Protein AF-A0AAD5NXJ7-F1 (afdb_monomer_lite)

Radius of gyration: 22.42 Å; chains: 1; bounding box: 52×29×61 Å

Organism: Acer negundo (NCBI:txid4023)

Secondary structure (DSSP, 8-state):
------SS---TTSPPPP--------GGGHHHHHHHHHHH-------S-TTS-GGGSTTHHHHHHHHHHHHHHHHHHHHHHHHH-TTS--S---THHHHHHHHHH--

InterPro domains:
  IPR002490 V-type ATPase, V0 complex, 116kDa subunit family [PTHR11629] (12-63)

Structure (mmCIF, N/CA/C/O backbone):
data_AF-A0AAD5NXJ7-F1
#
_entry.id   AF-A0AAD5NXJ7-F1
#
loop_
_atom_site.group_PDB
_atom_site.id
_atom_site.type_symbol
_atom_site.label_atom_id
_atom_site.label_alt_id
_atom_site.label_comp_id
_atom_site.label_asym_id
_atom_site.label_entity_id
_atom_site.label_seq_id
_atom_site.pdbx_PDB_ins_code
_atom_site.Cartn_x
_atom_site.Cartn_y
_atom_site.Cartn_z
_atom_site.occupancy
_atom_site.B_iso_or_equiv
_atom_site.auth_seq_id
_atom_site.auth_comp_id
_atom_site.auth_asym_id
_atom_site.auth_atom_id
_atom_site.pdbx_PDB_model_num
ATOM 1 N N . MET A 1 1 ? 37.933 3.355 -20.583 1.00 34.22 1 MET A N 1
ATOM 2 C CA . MET A 1 1 ? 37.362 2.229 -19.817 1.00 34.22 1 MET A CA 1
ATOM 3 C C . MET A 1 1 ? 37.724 2.440 -18.360 1.00 34.22 1 MET A C 1
ATOM 5 O O . MET A 1 1 ? 38.862 2.190 -17.997 1.00 34.22 1 MET A O 1
ATOM 9 N N . VAL A 1 2 ? 36.810 2.986 -17.558 1.00 35.66 2 VAL A N 1
ATOM 10 C CA . VAL A 1 2 ? 36.960 2.982 -16.098 1.00 35.66 2 VAL A CA 1
ATOM 11 C C . VAL A 1 2 ? 36.121 1.812 -15.605 1.00 35.66 2 VAL A C 1
ATOM 13 O O . VAL A 1 2 ? 34.896 1.877 -15.601 1.00 35.66 2 VAL A O 1
ATOM 16 N N . VAL A 1 3 ? 36.813 0.713 -15.314 1.00 45.47 3 VAL A N 1
ATOM 17 C CA . VAL A 1 3 ? 36.349 -0.385 -14.459 1.00 45.47 3 VAL A CA 1
ATOM 18 C C . VAL A 1 3 ? 36.213 0.264 -13.076 1.00 45.47 3 VAL A C 1
ATOM 20 O O . VAL A 1 3 ? 37.186 0.797 -12.564 1.00 45.47 3 VAL A O 1
ATOM 23 N N . GLY A 1 4 ? 35.020 0.515 -12.549 1.00 53.53 4 GLY A N 1
ATOM 24 C CA . GLY A 1 4 ? 34.055 -0.507 -12.195 1.00 53.53 4 GLY A CA 1
ATOM 25 C C . GLY A 1 4 ? 34.423 -1.046 -10.823 1.00 53.53 4 GLY A C 1
ATOM 26 O O . GLY A 1 4 ? 34.822 -2.189 -10.799 1.00 53.53 4 GLY A O 1
ATOM 27 N N . GLU A 1 5 ? 34.336 -0.214 -9.768 1.00 50.69 5 GLU A N 1
ATOM 28 C CA . GLU A 1 5 ? 34.300 -0.564 -8.328 1.00 50.69 5 GLU A CA 1
ATOM 29 C C . GLU A 1 5 ? 33.810 0.653 -7.506 1.00 50.69 5 GLU A C 1
ATOM 31 O O . GLU A 1 5 ? 34.600 1.427 -6.979 1.00 50.69 5 GLU A O 1
ATOM 36 N N . CYS A 1 6 ? 32.490 0.858 -7.414 1.00 49.88 6 CYS A N 1
ATOM 37 C CA . CYS A 1 6 ? 31.884 1.728 -6.385 1.00 49.88 6 CYS A CA 1
ATOM 38 C C . CYS A 1 6 ? 30.656 1.098 -5.704 1.00 49.88 6 CYS A C 1
ATOM 40 O O . CYS A 1 6 ? 30.012 1.753 -4.897 1.00 49.88 6 CYS A O 1
ATOM 42 N N . TRP A 1 7 ? 30.307 -0.156 -6.009 1.00 52.81 7 TRP A N 1
ATOM 43 C CA . TRP A 1 7 ? 28.986 -0.700 -5.664 1.00 52.81 7 TRP A CA 1
ATOM 44 C C . TRP A 1 7 ? 28.946 -1.630 -4.444 1.00 52.81 7 TRP A C 1
ATOM 46 O O . TRP A 1 7 ? 27.909 -2.237 -4.215 1.00 52.81 7 TRP A O 1
ATOM 56 N N . LEU A 1 8 ? 30.024 -1.771 -3.661 1.00 47.12 8 LEU A N 1
ATOM 57 C CA . LEU A 1 8 ? 30.044 -2.693 -2.506 1.00 47.12 8 LEU A CA 1
ATOM 58 C C . LEU A 1 8 ? 30.669 -2.124 -1.220 1.00 47.12 8 LEU A C 1
ATOM 60 O O . LEU A 1 8 ? 30.892 -2.873 -0.272 1.00 47.12 8 LEU A O 1
ATOM 64 N N . THR A 1 9 ? 30.925 -0.817 -1.142 1.00 55.84 9 THR A N 1
ATOM 65 C CA . THR A 1 9 ? 31.255 -0.181 0.141 1.00 55.84 9 THR A CA 1
ATOM 66 C C . THR A 1 9 ? 29.964 0.352 0.734 1.00 55.84 9 THR A C 1
ATOM 68 O O . THR A 1 9 ? 29.432 1.350 0.254 1.00 55.84 9 THR A O 1
ATOM 71 N N . MET A 1 10 ? 29.464 -0.308 1.779 1.00 65.19 10 MET A N 1
ATOM 72 C CA . MET A 1 10 ? 28.505 0.322 2.682 1.00 65.19 10 MET A CA 1
ATOM 73 C C . MET A 1 10 ? 29.233 1.476 3.376 1.00 65.19 10 MET A C 1
ATOM 75 O O . MET A 1 10 ? 29.888 1.285 4.403 1.00 65.19 10 MET A O 1
ATOM 79 N N . ASP A 1 11 ? 29.175 2.669 2.791 1.00 66.62 11 ASP A N 1
ATOM 80 C CA . ASP A 1 11 ? 29.632 3.880 3.458 1.00 66.62 11 ASP A CA 1
ATOM 81 C C . ASP A 1 11 ? 28.669 4.132 4.624 1.00 66.62 11 ASP A C 1
ATOM 83 O O . ASP A 1 11 ? 27.614 4.734 4.455 1.00 66.62 11 ASP A O 1
ATOM 87 N N . LEU A 1 12 ? 29.039 3.673 5.826 1.00 73.19 12 LEU A N 1
ATOM 88 C CA . LEU A 1 12 ? 28.240 3.751 7.063 1.00 73.19 12 LEU A CA 1
ATOM 89 C C . LEU A 1 12 ? 27.729 5.170 7.401 1.00 73.19 12 LEU A C 1
ATOM 91 O O . LEU A 1 12 ? 26.882 5.328 8.275 1.00 73.19 12 LEU A O 1
ATOM 95 N N . LEU A 1 13 ? 28.256 6.203 6.736 1.00 82.75 13 LEU A N 1
ATOM 96 C CA . LEU A 1 13 ? 27.943 7.616 6.951 1.00 82.75 13 LEU A CA 1
ATOM 97 C C . LEU A 1 13 ? 27.116 8.259 5.822 1.00 82.75 13 LEU A C 1
ATOM 99 O O . LEU A 1 13 ? 26.821 9.453 5.904 1.00 82.75 13 LEU A O 1
ATOM 103 N N . ARG A 1 14 ? 26.746 7.523 4.766 1.00 81.94 14 ARG A N 1
ATOM 104 C CA . ARG A 1 14 ? 25.973 8.047 3.628 1.00 81.94 14 ARG A CA 1
ATOM 105 C C . ARG A 1 14 ? 24.759 7.158 3.352 1.00 81.94 14 ARG A C 1
ATOM 107 O O . ARG A 1 14 ? 24.823 5.944 3.476 1.00 81.94 14 ARG A O 1
ATOM 114 N N . SER A 1 15 ? 23.641 7.775 2.973 1.00 87.25 15 SER A N 1
ATOM 115 C CA . SER A 1 15 ? 22.448 7.045 2.536 1.00 87.25 15 SER A CA 1
ATOM 116 C C . SER A 1 15 ? 22.722 6.226 1.274 1.00 87.25 15 SER A C 1
ATOM 118 O O . SER A 1 15 ? 23.395 6.704 0.358 1.00 87.25 15 SER A O 1
ATOM 120 N N . GLU A 1 16 ? 22.132 5.036 1.205 1.00 85.44 16 GLU A N 1
ATOM 121 C CA . GLU A 1 16 ? 22.108 4.232 -0.016 1.00 85.44 16 GLU A CA 1
ATOM 122 C C . GLU A 1 16 ? 21.397 4.972 -1.157 1.00 85.44 16 GLU A C 1
ATOM 124 O O . GLU A 1 16 ? 20.466 5.758 -0.945 1.00 85.44 16 GLU A O 1
ATOM 129 N N . LEU A 1 17 ? 21.846 4.727 -2.387 1.00 86.69 17 LEU A N 1
ATOM 130 C CA . LEU A 1 17 ? 21.255 5.346 -3.570 1.00 86.69 17 LEU A CA 1
ATOM 131 C C . LEU A 1 17 ? 19.833 4.817 -3.793 1.00 86.69 17 LEU A C 1
ATOM 133 O O . LEU A 1 17 ? 19.613 3.613 -3.893 1.00 86.69 17 LEU A O 1
ATOM 137 N N . MET A 1 18 ? 18.867 5.727 -3.940 1.00 90.44 18 MET A N 1
ATOM 138 C CA . MET A 1 18 ? 17.488 5.383 -4.293 1.00 90.44 18 MET A CA 1
ATOM 139 C C . MET A 1 18 ? 17.229 5.621 -5.779 1.00 90.44 18 MET A C 1
ATOM 141 O O . MET A 1 18 ? 17.676 6.617 -6.352 1.00 90.44 18 MET A O 1
ATOM 145 N N . GLN A 1 19 ? 16.459 4.729 -6.401 1.00 92.38 19 GLN A N 1
ATOM 146 C CA . GLN A 1 19 ? 16.032 4.862 -7.792 1.00 92.38 19 GLN A CA 1
ATOM 147 C C . GLN A 1 19 ? 14.510 4.944 -7.873 1.00 92.38 19 GLN A C 1
ATOM 149 O O . GLN A 1 19 ? 13.797 4.139 -7.276 1.00 92.38 19 GLN A O 1
ATOM 154 N N . LEU A 1 20 ? 14.008 5.920 -8.634 1.00 95.25 20 LEU A N 1
ATOM 155 C CA . LEU A 1 20 ? 12.587 6.014 -8.948 1.00 95.25 20 LEU A CA 1
ATOM 156 C C . LEU A 1 20 ? 12.258 5.044 -10.082 1.00 95.25 20 LEU A C 1
ATOM 158 O O . LEU A 1 20 ? 12.843 5.127 -11.161 1.00 95.25 20 LEU A O 1
ATOM 162 N N . VAL A 1 21 ? 11.288 4.164 -9.847 1.00 94.12 21 VAL A N 1
ATOM 163 C CA . VAL A 1 21 ? 10.836 3.176 -10.829 1.00 94.12 21 VAL A CA 1
ATOM 164 C C . VAL A 1 21 ? 9.341 3.359 -11.072 1.00 94.12 21 VAL A C 1
ATOM 166 O O . VAL A 1 21 ? 8.572 3.552 -10.130 1.00 94.12 21 VAL A O 1
ATOM 169 N N . GLN A 1 22 ? 8.918 3.301 -12.336 1.00 95.88 22 GLN A N 1
ATOM 170 C CA . GLN A 1 22 ? 7.503 3.258 -12.696 1.00 95.88 22 GLN A CA 1
ATOM 171 C C . GLN A 1 22 ? 7.048 1.802 -12.763 1.00 95.88 22 GLN A C 1
ATOM 173 O O . GLN A 1 22 ? 7.566 1.015 -13.553 1.00 95.88 22 GLN A O 1
ATOM 178 N N . LEU A 1 23 ? 6.063 1.454 -11.942 1.00 93.69 23 LEU A N 1
ATOM 179 C CA . LEU A 1 23 ? 5.514 0.110 -11.868 1.00 93.69 23 LEU A CA 1
ATOM 180 C C . LEU A 1 23 ? 4.130 0.073 -12.524 1.00 93.69 23 LEU A C 1
ATOM 182 O O . LEU A 1 23 ? 3.252 0.856 -12.166 1.00 93.69 23 LEU A O 1
ATOM 186 N N . ILE A 1 24 ? 3.933 -0.842 -13.472 1.00 95.62 24 ILE A N 1
ATOM 187 C CA . ILE A 1 24 ? 2.647 -1.077 -14.138 1.00 95.62 24 ILE A CA 1
ATOM 188 C C . ILE A 1 24 ? 2.190 -2.480 -13.751 1.00 95.62 24 ILE A C 1
ATOM 190 O O . ILE A 1 24 ? 2.854 -3.459 -14.087 1.00 95.62 24 ILE A O 1
ATOM 194 N N . ILE A 1 25 ? 1.073 -2.575 -13.029 1.00 96.19 25 ILE A N 1
ATOM 195 C CA . ILE A 1 25 ? 0.547 -3.845 -12.516 1.00 96.19 25 ILE A CA 1
ATOM 196 C C . ILE A 1 25 ? -0.841 -4.095 -13.122 1.00 96.19 25 ILE A C 1
ATOM 198 O O . ILE A 1 25 ? -1.720 -3.246 -12.954 1.00 96.19 25 ILE A O 1
ATOM 202 N N . PRO A 1 26 ? -1.069 -5.235 -13.801 1.00 97.44 26 PRO A N 1
ATOM 203 C CA . PRO A 1 26 ? -2.412 -5.674 -14.179 1.00 97.44 26 PRO A CA 1
ATOM 204 C C . PRO A 1 26 ? -3.308 -5.853 -12.949 1.00 97.44 26 PRO A C 1
ATOM 206 O O . PRO A 1 26 ? -2.854 -6.312 -11.899 1.00 97.44 26 PRO A O 1
ATOM 209 N N . VAL A 1 27 ? -4.593 -5.515 -13.058 1.00 94.88 27 VAL A N 1
ATOM 210 C CA . VAL A 1 27 ? -5.505 -5.539 -11.900 1.00 94.88 27 VAL A CA 1
ATOM 211 C C . VAL A 1 27 ? -5.693 -6.954 -11.340 1.00 94.88 27 VAL A C 1
ATOM 213 O O . VAL A 1 27 ? -5.788 -7.134 -10.129 1.00 94.88 27 VAL A O 1
ATOM 216 N N . GLU A 1 28 ? -5.642 -7.972 -12.198 1.00 97.88 28 GLU A N 1
ATOM 217 C CA . GLU A 1 28 ? -5.805 -9.386 -11.850 1.00 97.88 28 GLU A CA 1
ATOM 218 C C . GLU A 1 28 ? -4.670 -9.900 -10.954 1.00 97.88 28 GLU A C 1
ATOM 220 O O . GLU A 1 28 ? -4.857 -10.830 -10.169 1.00 97.88 28 GLU A O 1
ATOM 225 N N . SER A 1 29 ? -3.483 -9.296 -11.058 1.00 96.75 29 SER A N 1
ATOM 226 C CA . SER A 1 29 ? -2.293 -9.675 -10.292 1.00 96.75 29 SER A CA 1
ATOM 227 C C . SER A 1 29 ? -1.937 -8.685 -9.185 1.00 96.75 29 SER A C 1
ATOM 229 O O . SER A 1 29 ? -1.027 -8.970 -8.402 1.00 96.75 29 SER A O 1
ATOM 231 N N . ALA A 1 30 ? -2.672 -7.574 -9.058 1.00 95.38 30 ALA A N 1
ATOM 232 C CA . ALA A 1 30 ? -2.379 -6.493 -8.120 1.00 95.38 30 ALA A CA 1
ATOM 233 C C . ALA A 1 30 ? -2.200 -6.989 -6.681 1.00 95.38 30 ALA A C 1
ATOM 235 O O . ALA A 1 30 ? -1.174 -6.721 -6.063 1.00 95.38 30 ALA A O 1
ATOM 236 N N . TYR A 1 31 ? -3.142 -7.784 -6.169 1.00 94.88 31 TYR A N 1
ATOM 237 C CA . TYR A 1 31 ? -3.075 -8.283 -4.793 1.00 94.88 31 TYR A CA 1
ATOM 238 C C . TYR A 1 31 ? -1.823 -9.135 -4.534 1.00 94.88 31 TYR A C 1
ATOM 240 O O . TYR A 1 31 ? -1.110 -8.934 -3.552 1.00 94.88 31 TYR A O 1
ATOM 248 N N . ARG A 1 32 ? -1.511 -10.056 -5.456 1.00 97.00 32 ARG A N 1
ATOM 249 C CA . ARG A 1 32 ? -0.335 -10.928 -5.354 1.00 97.00 32 ARG A CA 1
ATOM 250 C C . ARG A 1 32 ? 0.963 -10.122 -5.441 1.00 97.00 32 ARG A C 1
ATOM 252 O O . ARG A 1 32 ? 1.881 -10.371 -4.669 1.00 97.00 32 ARG A O 1
ATOM 259 N N . ALA A 1 33 ? 1.031 -9.161 -6.361 1.00 96.31 33 ALA A N 1
ATOM 260 C CA . ALA A 1 33 ? 2.200 -8.307 -6.532 1.00 96.31 33 ALA A CA 1
ATOM 261 C C . ALA A 1 33 ? 2.473 -7.464 -5.276 1.00 96.31 33 ALA A C 1
ATOM 263 O O . ALA A 1 33 ? 3.596 -7.460 -4.782 1.00 96.31 33 ALA A O 1
ATOM 264 N N . ILE A 1 34 ? 1.442 -6.816 -4.718 1.00 95.31 34 ILE A N 1
ATOM 265 C CA . ILE A 1 34 ? 1.569 -6.016 -3.491 1.00 95.31 34 ILE A CA 1
ATOM 266 C C . ILE A 1 34 ? 2.009 -6.875 -2.299 1.00 95.31 34 ILE A C 1
ATOM 268 O O . ILE A 1 34 ? 2.874 -6.435 -1.545 1.00 95.31 34 ILE A O 1
ATOM 272 N N . SER A 1 35 ? 1.494 -8.104 -2.159 1.00 95.56 35 SER A N 1
ATOM 273 C CA . SER A 1 35 ? 1.960 -9.039 -1.121 1.00 95.56 35 SER A CA 1
ATOM 274 C C . SER A 1 35 ? 3.465 -9.291 -1.233 1.00 95.56 35 SER A C 1
ATOM 276 O O . SER A 1 35 ? 4.185 -9.106 -0.258 1.00 95.56 35 SER A O 1
ATOM 278 N N . TYR A 1 36 ? 3.964 -9.618 -2.430 1.00 95.44 36 TYR A N 1
ATOM 279 C CA . TYR A 1 36 ? 5.396 -9.851 -2.625 1.00 95.44 36 TYR A CA 1
ATOM 280 C C . TYR A 1 36 ? 6.245 -8.603 -2.355 1.00 95.44 36 TYR A C 1
ATOM 282 O O . TYR A 1 36 ? 7.315 -8.717 -1.766 1.00 95.44 36 TYR A O 1
ATOM 290 N N . PHE A 1 37 ? 5.791 -7.405 -2.741 1.00 94.56 37 PHE A N 1
ATOM 291 C CA . PHE A 1 37 ? 6.532 -6.176 -2.428 1.00 94.56 37 PHE A CA 1
ATOM 292 C C . PHE A 1 37 ? 6.592 -5.893 -0.930 1.00 94.56 37 PHE A C 1
ATOM 294 O O . PHE A 1 37 ? 7.632 -5.450 -0.442 1.00 94.56 37 PHE A O 1
ATOM 301 N N . SER A 1 38 ? 5.497 -6.159 -0.216 1.00 93.38 38 SER A N 1
ATOM 302 C CA . SER A 1 38 ? 5.445 -6.019 1.237 1.00 93.38 38 SER A CA 1
ATOM 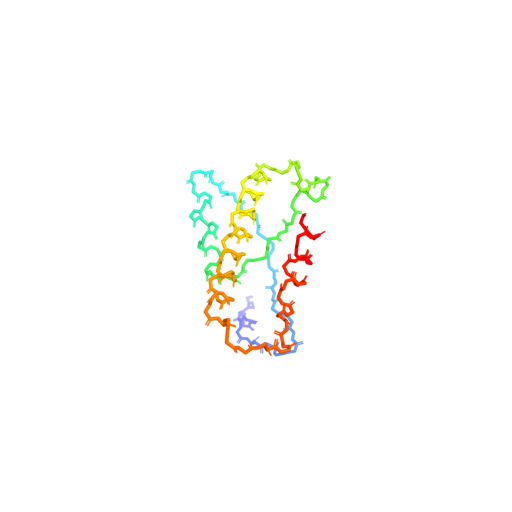303 C C . SER A 1 38 ? 6.426 -6.968 1.920 1.00 93.38 38 SER A C 1
ATOM 305 O O . SER A 1 38 ? 7.139 -6.543 2.823 1.00 93.38 38 SER A O 1
ATOM 307 N N . ASP A 1 39 ? 6.500 -8.220 1.463 1.00 96.00 39 ASP A N 1
ATOM 308 C CA . ASP A 1 39 ? 7.408 -9.225 2.026 1.00 96.00 39 ASP A CA 1
ATOM 309 C C . ASP A 1 39 ? 8.885 -8.879 1.771 1.00 96.00 39 ASP A C 1
ATOM 311 O O . ASP A 1 39 ? 9.743 -9.160 2.605 1.00 96.00 39 ASP A O 1
ATOM 315 N N . LEU A 1 40 ? 9.191 -8.246 0.631 1.00 94.50 40 LEU A N 1
ATOM 316 C CA . LEU A 1 40 ? 10.544 -7.776 0.314 1.00 94.50 40 LEU A CA 1
ATOM 317 C C . LEU A 1 40 ? 10.962 -6.564 1.161 1.00 94.50 40 LEU A C 1
ATOM 319 O O . LEU A 1 40 ? 12.126 -6.462 1.534 1.00 94.50 40 LEU A O 1
ATOM 323 N N . GLY A 1 41 ? 10.053 -5.617 1.417 1.00 92.44 41 GLY A N 1
ATOM 324 C CA . GLY A 1 41 ? 10.336 -4.420 2.224 1.00 92.44 41 GLY A CA 1
ATOM 325 C C . GLY A 1 41 ? 11.303 -3.407 1.587 1.00 92.44 41 GLY A C 1
ATOM 326 O O . GLY A 1 41 ? 11.806 -2.526 2.278 1.00 92.44 41 GLY A O 1
ATOM 327 N N . LEU A 1 42 ? 11.571 -3.514 0.279 1.00 91.94 42 LEU A N 1
ATOM 328 C CA . LEU A 1 42 ? 12.546 -2.675 -0.444 1.00 91.94 42 LEU A CA 1
ATOM 329 C C . LEU A 1 42 ? 11.922 -1.486 -1.193 1.00 91.94 42 LEU A C 1
ATOM 331 O O . LEU A 1 42 ? 12.638 -0.661 -1.758 1.00 91.94 42 LEU A O 1
ATOM 335 N N . PHE A 1 43 ? 10.592 -1.407 -1.242 1.00 92.12 43 PHE A N 1
ATOM 336 C CA . PHE A 1 43 ? 9.872 -0.411 -2.031 1.00 92.12 43 PHE A CA 1
ATOM 337 C C . PHE A 1 43 ? 9.280 0.679 -1.145 1.00 92.12 43 PHE A C 1
ATOM 339 O O . PHE A 1 43 ? 8.551 0.399 -0.196 1.00 92.12 43 PHE A O 1
ATOM 346 N N . GLN A 1 44 ? 9.520 1.933 -1.524 1.00 93.44 44 GLN A N 1
ATOM 347 C CA . GLN A 1 44 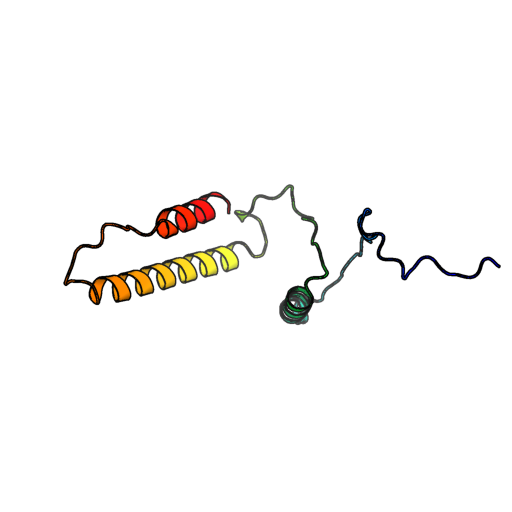? 8.810 3.085 -0.984 1.00 93.44 44 GLN A CA 1
ATOM 348 C C . GLN A 1 44 ? 7.852 3.630 -2.047 1.00 93.44 44 GLN A C 1
ATOM 350 O O . GLN A 1 44 ? 8.279 4.089 -3.107 1.00 93.44 44 GLN A O 1
ATOM 355 N N . PHE A 1 45 ? 6.548 3.586 -1.770 1.00 94.31 45 PHE A N 1
ATOM 356 C CA . PHE A 1 45 ? 5.535 4.103 -2.689 1.00 94.31 45 PHE A CA 1
ATOM 357 C C . PHE A 1 45 ? 5.355 5.612 -2.525 1.00 94.31 45 PHE A C 1
ATOM 359 O O . PHE A 1 45 ? 5.254 6.130 -1.414 1.00 94.31 45 PHE A O 1
ATOM 366 N N . LYS A 1 46 ? 5.266 6.314 -3.656 1.00 94.56 46 LYS A N 1
ATOM 367 C CA . LYS A 1 46 ? 4.883 7.725 -3.711 1.00 94.56 46 LYS A CA 1
ATOM 368 C C . LYS A 1 46 ? 3.380 7.836 -3.948 1.00 94.56 46 LYS A C 1
ATOM 370 O O . LYS A 1 46 ? 2.854 7.162 -4.832 1.00 94.56 46 LYS A O 1
ATOM 375 N N . ASP A 1 47 ? 2.707 8.713 -3.206 1.00 95.25 47 ASP A N 1
ATOM 376 C CA . ASP A 1 47 ? 1.297 9.009 -3.465 1.00 95.25 47 ASP A CA 1
ATOM 377 C C . ASP A 1 47 ? 1.157 9.772 -4.791 1.00 95.25 47 ASP A C 1
ATOM 379 O O . ASP A 1 47 ? 1.629 10.902 -4.934 1.00 95.25 47 ASP A O 1
ATOM 383 N N . LEU A 1 48 ? 0.539 9.119 -5.777 1.00 95.12 48 LEU A N 1
ATOM 384 C CA . LEU A 1 48 ? 0.250 9.696 -7.091 1.00 95.12 48 LEU A CA 1
ATOM 385 C C . LEU A 1 48 ? -1.104 10.419 -7.145 1.00 95.12 48 LEU A C 1
ATOM 387 O O . LEU A 1 48 ? -1.399 11.032 -8.161 1.00 95.12 48 LEU A O 1
ATOM 391 N N . ASN A 1 49 ? -1.925 10.324 -6.094 1.00 94.12 49 ASN A N 1
ATOM 392 C CA . ASN A 1 49 ? -3.257 10.931 -6.002 1.00 94.12 49 ASN A CA 1
ATOM 393 C C . ASN A 1 49 ? -3.354 11.855 -4.771 1.00 94.12 49 ASN A C 1
ATOM 395 O O . ASN A 1 49 ? -4.372 11.863 -4.070 1.00 94.12 49 ASN A O 1
ATOM 399 N N . ALA A 1 50 ? -2.284 12.596 -4.472 1.00 93.81 50 ALA A N 1
ATOM 400 C CA . ALA A 1 50 ? -2.195 13.465 -3.296 1.00 93.81 50 ALA A CA 1
ATOM 401 C C . ALA A 1 50 ? -3.247 14.593 -3.295 1.00 93.81 50 ALA A C 1
ATOM 403 O O . ALA A 1 50 ? -3.589 15.127 -2.245 1.00 93.81 50 ALA A O 1
ATOM 404 N N . GLU A 1 51 ? -3.784 14.940 -4.462 1.00 95.50 51 GLU A N 1
ATOM 405 C CA . GLU A 1 51 ? -4.853 15.918 -4.646 1.00 95.50 51 GLU A CA 1
ATOM 406 C C . GLU A 1 51 ? -6.253 15.384 -4.296 1.00 95.50 51 GLU A C 1
ATOM 408 O O . GLU A 1 51 ? -7.192 16.169 -4.167 1.00 95.50 51 GLU A O 1
ATOM 413 N N . LYS A 1 52 ? -6.414 14.061 -4.144 1.00 93.81 52 LYS A N 1
ATOM 414 C CA . LYS A 1 52 ? -7.703 13.422 -3.841 1.00 93.81 52 LYS A CA 1
ATOM 415 C C . LYS A 1 52 ? -7.842 13.140 -2.354 1.00 93.81 52 LYS A C 1
ATOM 417 O O . LYS A 1 52 ? -6.928 12.599 -1.723 1.00 93.81 52 LYS A O 1
ATOM 422 N N . SER A 1 53 ? -9.033 13.408 -1.817 1.00 93.56 53 SER A N 1
ATOM 423 C CA . SER A 1 53 ? -9.347 13.039 -0.437 1.00 93.56 53 SER A CA 1
ATOM 424 C C . SER A 1 53 ? -9.360 11.510 -0.267 1.00 93.56 53 SER A C 1
ATOM 426 O O . SER A 1 53 ? -9.623 10.789 -1.238 1.00 93.56 53 SER A O 1
ATOM 428 N N . PRO A 1 54 ? -9.112 10.983 0.947 1.00 89.31 54 PRO A N 1
ATOM 429 C CA . PRO A 1 54 ? -9.135 9.541 1.208 1.00 89.31 54 PRO A CA 1
ATOM 430 C C . PRO A 1 54 ? -10.428 8.857 0.737 1.00 89.31 54 PRO A C 1
ATOM 432 O O . PRO A 1 54 ? -10.376 7.782 0.145 1.00 89.31 54 PRO A O 1
ATOM 435 N N . TYR A 1 55 ? -11.573 9.530 0.892 1.00 91.50 55 TYR A N 1
ATOM 436 C CA . TYR A 1 55 ? -12.907 9.033 0.529 1.00 91.50 55 TYR A CA 1
ATOM 437 C C . TYR A 1 55 ? -13.167 8.936 -0.980 1.00 91.50 55 TYR A C 1
ATOM 439 O O . TYR A 1 55 ? -14.097 8.254 -1.402 1.00 91.50 55 TYR A O 1
ATOM 447 N N . GLN A 1 56 ? -12.366 9.614 -1.804 1.00 92.56 56 GLN A N 1
ATOM 448 C CA . GLN A 1 56 ? -12.494 9.602 -3.266 1.00 92.56 56 GLN A CA 1
ATOM 449 C C . GLN A 1 56 ? -11.594 8.554 -3.932 1.00 92.56 56 GLN A C 1
ATOM 451 O O . GLN A 1 56 ? -11.581 8.428 -5.159 1.00 92.56 56 GLN A O 1
ATOM 456 N N . ARG A 1 57 ? -10.801 7.815 -3.149 1.00 93.38 57 ARG A N 1
ATOM 457 C CA . ARG A 1 57 ? -9.876 6.801 -3.664 1.00 93.38 57 ARG A CA 1
ATOM 458 C C . ARG A 1 57 ? -10.627 5.508 -3.973 1.00 93.38 57 ARG A C 1
ATOM 460 O O . ARG A 1 57 ? -11.552 5.126 -3.266 1.00 93.38 57 ARG A O 1
ATOM 467 N N . ILE A 1 58 ? -10.170 4.799 -5.005 1.00 94.12 58 ILE A N 1
ATOM 468 C CA . ILE A 1 58 ? -10.826 3.589 -5.538 1.00 94.12 58 ILE A CA 1
ATOM 469 C C . ILE A 1 58 ? -11.064 2.522 -4.451 1.00 94.12 58 ILE A C 1
ATOM 471 O O . ILE A 1 58 ? -12.107 1.878 -4.448 1.00 94.12 58 ILE A O 1
ATOM 475 N N . TYR A 1 59 ? -10.138 2.373 -3.499 1.00 92.81 59 TYR A N 1
ATOM 476 C CA . TYR A 1 59 ? -10.207 1.360 -2.436 1.00 92.81 59 TYR A CA 1
ATOM 477 C C . TYR A 1 59 ? -10.735 1.888 -1.089 1.00 92.81 59 TYR A C 1
ATOM 479 O O . TYR A 1 59 ? -10.617 1.199 -0.077 1.00 92.81 59 TYR A O 1
ATOM 487 N N . ALA A 1 60 ? -11.321 3.091 -1.047 1.00 92.69 60 ALA A N 1
ATOM 488 C CA . ALA A 1 60 ? -11.770 3.718 0.200 1.00 92.69 60 ALA A CA 1
ATOM 489 C C . ALA A 1 60 ? -12.803 2.869 0.962 1.00 92.69 60 ALA A C 1
ATOM 491 O O . ALA A 1 60 ? -12.685 2.694 2.173 1.00 92.69 60 ALA A O 1
ATOM 492 N N . ALA A 1 61 ? -13.778 2.292 0.250 1.00 93.44 61 ALA A N 1
ATOM 493 C CA . ALA A 1 61 ? -14.806 1.444 0.857 1.00 93.44 61 ALA A CA 1
ATOM 494 C C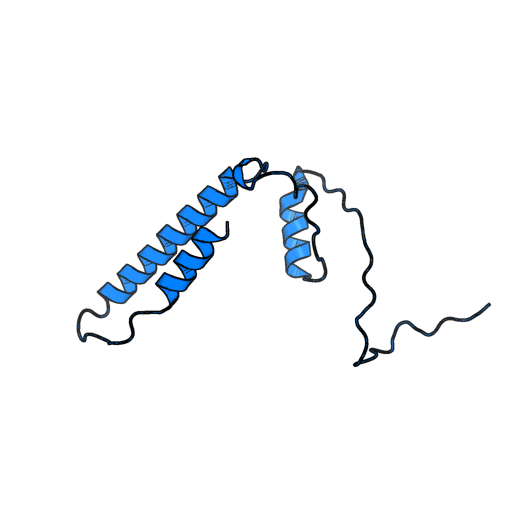 . ALA A 1 61 ? -14.203 0.185 1.502 1.00 93.44 61 ALA A C 1
ATOM 496 O O . ALA A 1 61 ? -14.449 -0.089 2.674 1.00 93.44 61 ALA A O 1
ATOM 497 N N . GLN A 1 62 ? -13.338 -0.525 0.769 1.00 93.50 62 GLN A N 1
ATOM 498 C CA . GLN A 1 62 ? -12.663 -1.726 1.266 1.00 93.50 62 GLN A CA 1
ATOM 499 C C . GLN A 1 62 ? -11.791 -1.427 2.493 1.00 93.50 62 GLN A C 1
ATOM 501 O O . GLN A 1 62 ? -11.772 -2.204 3.448 1.00 93.50 62 GLN A O 1
ATOM 506 N N . ALA A 1 63 ? -11.084 -0.294 2.486 1.00 91.31 63 ALA A N 1
ATOM 507 C CA . ALA A 1 63 ? -10.298 0.141 3.633 1.00 91.31 63 ALA A CA 1
ATOM 508 C C . ALA A 1 63 ? -11.199 0.398 4.854 1.00 91.31 63 ALA A C 1
ATOM 510 O O . ALA A 1 63 ? -10.927 -0.116 5.937 1.00 91.31 63 ALA A O 1
ATOM 511 N N . GLY A 1 64 ? -12.311 1.118 4.676 1.00 91.31 64 GLY A N 1
ATOM 512 C CA . GLY A 1 64 ? -13.279 1.382 5.744 1.00 91.31 64 GLY A CA 1
ATOM 513 C C . GLY A 1 64 ? -13.864 0.109 6.367 1.00 91.31 64 GLY A C 1
ATOM 514 O O . GLY A 1 64 ? -13.912 -0.018 7.595 1.00 91.31 64 GLY A O 1
ATOM 515 N N . GLU A 1 65 ? -14.262 -0.860 5.538 1.00 94.31 65 GLU A N 1
ATOM 516 C CA . GLU A 1 65 ? -14.756 -2.168 5.993 1.00 94.31 65 GLU A CA 1
ATOM 517 C C . GLU A 1 65 ? -13.702 -2.925 6.806 1.00 94.31 65 GLU A C 1
ATOM 519 O O . GLU A 1 65 ? -14.002 -3.447 7.886 1.00 94.31 65 GLU A O 1
ATOM 524 N N . PHE A 1 66 ? -12.454 -2.940 6.327 1.00 93.62 66 PHE A N 1
ATOM 525 C CA . PHE A 1 66 ? -11.341 -3.557 7.040 1.00 93.62 66 PHE A CA 1
ATOM 526 C C . PHE A 1 66 ? -11.135 -2.919 8.417 1.00 93.62 66 PHE A C 1
ATOM 528 O O . PHE A 1 66 ? -11.096 -3.638 9.416 1.00 93.62 66 PHE A O 1
ATOM 535 N 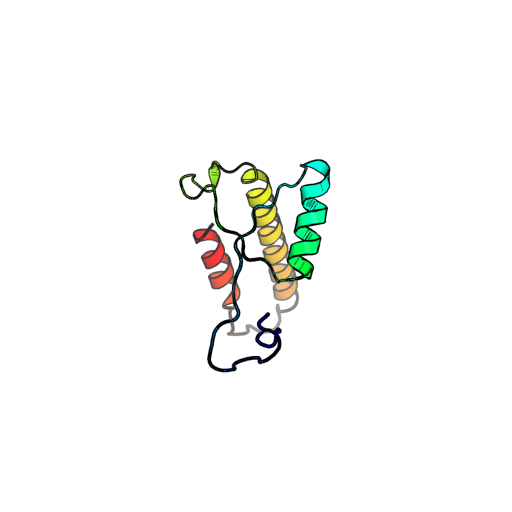N . PHE A 1 67 ? -11.052 -1.588 8.496 1.00 90.94 67 PHE A N 1
ATOM 536 C CA . PHE A 1 67 ? -10.823 -0.892 9.764 1.00 90.94 67 PHE A CA 1
ATOM 537 C C . PHE A 1 67 ? -11.974 -1.098 10.753 1.00 90.94 67 PHE A C 1
ATOM 539 O O . PHE A 1 67 ? -11.731 -1.368 11.930 1.00 90.94 67 PHE A O 1
ATOM 546 N N . THR A 1 68 ? -13.219 -1.061 10.273 1.00 91.94 68 THR A N 1
ATOM 547 C CA . THR A 1 68 ? -14.410 -1.323 11.098 1.00 91.94 68 THR A CA 1
ATOM 548 C C . THR A 1 68 ? -14.387 -2.746 11.657 1.00 91.94 68 THR A C 1
ATOM 550 O O . THR A 1 68 ? -14.603 -2.961 12.853 1.00 91.94 68 THR A O 1
ATOM 553 N N . SER A 1 69 ? -14.071 -3.730 10.809 1.00 94.31 69 SER A N 1
ATOM 554 C CA . SER A 1 69 ? -13.947 -5.129 11.223 1.00 94.31 69 SER A CA 1
ATOM 555 C C . SER A 1 69 ? -12.809 -5.325 12.230 1.00 94.31 69 SER A C 1
ATOM 557 O O . SER A 1 69 ? -13.008 -5.948 13.274 1.00 94.31 69 SER A O 1
ATOM 559 N N . ALA A 1 70 ? -11.630 -4.757 11.965 1.00 92.38 70 ALA A N 1
ATOM 560 C CA . ALA A 1 70 ? -10.469 -4.846 12.844 1.00 92.38 70 ALA A CA 1
ATOM 561 C C .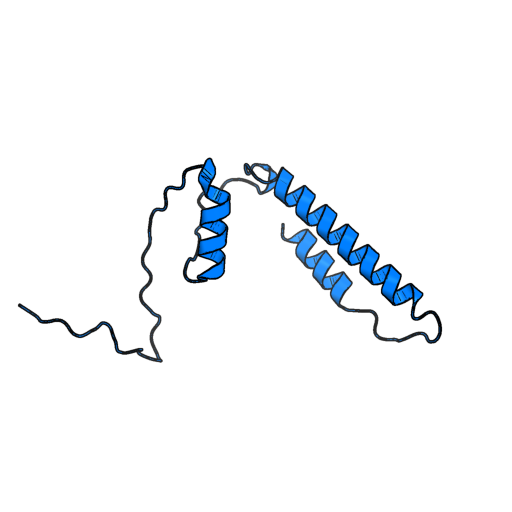 ALA A 1 70 ? -10.747 -4.227 14.221 1.00 92.38 70 ALA A C 1
ATOM 563 O O . ALA A 1 70 ? -10.421 -4.835 15.241 1.00 92.38 70 ALA A O 1
ATOM 564 N N . GLN A 1 71 ? -11.419 -3.072 14.263 1.00 90.75 71 GLN A N 1
ATOM 565 C CA . GLN A 1 71 ? -11.814 -2.418 15.509 1.00 90.75 71 GLN A CA 1
ATOM 566 C C . GLN A 1 71 ? -12.816 -3.266 16.299 1.00 90.75 71 GLN A C 1
ATOM 568 O O . GLN A 1 71 ? -12.640 -3.460 17.501 1.00 90.75 71 GLN A O 1
ATOM 573 N N . SER A 1 72 ? -13.843 -3.807 15.635 1.00 90.44 72 SER A N 1
ATOM 574 C CA . SER A 1 72 ? -14.828 -4.681 16.279 1.00 90.44 72 SER A CA 1
ATOM 575 C C . SER A 1 72 ? -14.170 -5.929 16.878 1.00 90.44 72 SER A C 1
ATOM 577 O O . SER A 1 72 ? -14.435 -6.280 18.029 1.00 90.44 72 SER A O 1
ATOM 579 N N . ARG A 1 73 ? -13.247 -6.555 16.136 1.00 91.50 73 ARG A N 1
ATOM 580 C CA . ARG A 1 73 ? -12.488 -7.726 16.594 1.00 91.50 73 ARG A CA 1
ATOM 581 C C . ARG A 1 73 ? -11.593 -7.393 17.784 1.00 91.50 73 ARG A C 1
ATOM 583 O O . ARG A 1 73 ? -11.658 -8.097 18.787 1.00 91.50 73 ARG A O 1
ATOM 590 N N . ALA A 1 74 ? -10.830 -6.304 17.712 1.00 88.62 74 ALA A N 1
ATOM 591 C CA . ALA A 1 74 ? -9.984 -5.859 18.815 1.00 88.62 74 ALA A CA 1
ATOM 592 C C . ALA A 1 74 ? -10.810 -5.561 20.081 1.00 88.62 74 ALA A C 1
ATOM 594 O O . ALA A 1 74 ? -10.456 -6.003 21.172 1.00 88.62 74 ALA A O 1
ATOM 595 N N . ALA A 1 75 ? -11.958 -4.888 19.942 1.00 86.69 75 ALA A N 1
ATOM 596 C CA . ALA A 1 75 ? -12.856 -4.600 21.059 1.00 86.69 75 ALA A CA 1
ATOM 597 C C . ALA A 1 75 ? -13.471 -5.871 21.674 1.00 86.69 75 ALA A C 1
ATOM 599 O O . ALA A 1 75 ? -13.616 -5.957 22.892 1.00 86.69 75 ALA A O 1
ATOM 600 N N . ALA A 1 76 ? -13.820 -6.869 20.856 1.00 88.19 76 ALA A N 1
ATOM 601 C CA . ALA A 1 76 ? -14.332 -8.148 21.344 1.00 88.19 76 ALA A CA 1
ATOM 602 C C . ALA A 1 76 ? -13.274 -8.925 22.145 1.00 88.19 76 ALA A C 1
ATOM 604 O O . ALA A 1 76 ? -13.587 -9.455 23.209 1.00 88.19 76 ALA A O 1
ATOM 605 N N . GLN A 1 77 ? -12.020 -8.931 21.679 1.00 87.25 77 GLN A N 1
ATOM 606 C CA . GLN A 1 77 ? -10.905 -9.566 22.391 1.00 87.25 77 GLN A CA 1
ATOM 607 C C . GLN A 1 77 ? -10.656 -8.923 23.762 1.00 87.25 77 GLN A C 1
ATOM 609 O O . GLN A 1 77 ? -10.405 -9.628 24.737 1.00 87.25 77 GLN A O 1
ATOM 614 N N . LEU A 1 78 ? -10.772 -7.594 23.858 1.00 80.00 78 LEU A N 1
ATOM 615 C CA . LEU A 1 78 ? -10.632 -6.876 25.129 1.00 80.00 78 LEU A CA 1
ATOM 616 C C . LEU A 1 78 ? -11.744 -7.241 26.122 1.00 80.00 78 LEU A C 1
ATOM 618 O O . LEU A 1 78 ? -11.443 -7.541 27.273 1.00 80.00 78 LEU A O 1
ATOM 622 N N . ARG A 1 79 ? -13.005 -7.326 25.672 1.00 79.75 79 ARG A N 1
ATOM 623 C CA . ARG A 1 79 ? -14.129 -7.754 26.530 1.00 79.75 79 ARG A CA 1
ATOM 624 C C . ARG A 1 79 ? -13.957 -9.179 27.060 1.00 79.75 79 ARG A C 1
ATOM 626 O O . ARG A 1 79 ? -14.346 -9.460 28.190 1.00 79.75 79 ARG A O 1
ATOM 633 N N . GLU A 1 80 ? -13.386 -10.083 26.260 1.00 79.50 80 GLU A N 1
ATOM 634 C CA . GLU A 1 80 ? -13.077 -11.449 26.705 1.00 79.50 80 GLU A CA 1
ATOM 635 C C . GLU A 1 80 ? -11.996 -11.460 27.801 1.00 79.50 80 GLU A C 1
ATOM 637 O O . GLU A 1 80 ? -12.111 -12.199 28.780 1.00 79.50 80 GLU A O 1
ATOM 642 N N . LEU A 1 81 ? -10.960 -10.629 27.662 1.00 67.69 81 LEU A N 1
ATOM 643 C CA . LEU A 1 81 ? -9.886 -10.495 28.652 1.00 67.69 81 LEU A CA 1
ATOM 644 C C . LEU A 1 81 ? -10.380 -9.855 29.959 1.00 67.69 81 LEU A C 1
ATOM 646 O O . LEU A 1 81 ? -10.055 -10.352 31.035 1.00 67.69 81 LEU A O 1
ATOM 650 N N . GLU A 1 82 ? -11.215 -8.819 29.883 1.00 63.12 82 GLU A N 1
ATOM 651 C CA . GLU A 1 82 ? -11.848 -8.192 31.053 1.00 63.12 82 GLU A CA 1
ATOM 652 C C . GLU A 1 82 ? -12.814 -9.155 31.760 1.00 63.12 82 GLU A C 1
ATOM 654 O O . GLU A 1 82 ? -12.814 -9.250 32.986 1.00 63.12 82 GLU A O 1
ATOM 659 N N . GLY A 1 83 ? -13.574 -9.958 31.003 1.00 62.22 83 GLY A N 1
ATOM 660 C CA . GLY A 1 83 ? -14.457 -10.991 31.553 1.00 62.22 83 GLY A CA 1
ATOM 661 C C . GLY A 1 83 ? -13.723 -12.098 32.323 1.00 62.22 83 GLY A C 1
ATOM 662 O O . GLY A 1 83 ? -14.316 -12.737 33.192 1.00 62.22 83 GLY A O 1
ATOM 663 N N . ARG A 1 84 ? -12.425 -12.303 32.053 1.00 57.41 84 ARG A N 1
ATOM 664 C CA . ARG A 1 84 ? -11.547 -13.211 32.813 1.00 57.41 84 ARG A CA 1
ATOM 665 C C . ARG A 1 84 ? -10.970 -12.580 34.083 1.00 57.41 84 ARG A C 1
ATOM 667 O O . ARG A 1 84 ? -10.528 -1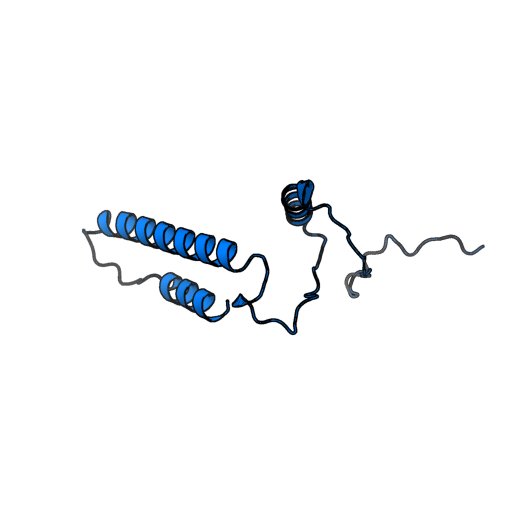3.318 34.958 1.00 57.41 84 ARG A O 1
ATOM 674 N N . HIS A 1 85 ? -10.981 -11.252 34.200 1.00 52.25 85 HIS A N 1
ATOM 675 C CA . HIS A 1 85 ? -10.343 -10.493 35.279 1.00 52.25 85 HIS A CA 1
ATOM 676 C C . HIS A 1 85 ? -11.366 -9.820 36.209 1.00 52.25 85 HIS A C 1
ATOM 678 O O . HIS A 1 85 ? -11.137 -8.732 36.727 1.00 52.25 85 HIS A O 1
ATOM 684 N N . ASN A 1 86 ? -12.509 -10.461 36.462 1.00 50.34 86 ASN A N 1
ATOM 685 C CA . ASN A 1 86 ? -13.527 -9.935 37.382 1.00 50.34 86 ASN A CA 1
ATOM 686 C C . ASN A 1 86 ? -13.228 -10.258 38.868 1.00 50.34 86 ASN A C 1
ATOM 688 O O . ASN A 1 86 ? -14.144 -10.376 39.679 1.00 50.34 86 ASN A O 1
ATOM 692 N N . GLY A 1 87 ? -11.947 -10.452 39.208 1.00 53.56 87 GLY A N 1
ATOM 693 C CA . GLY A 1 87 ? -11.477 -10.779 40.557 1.00 53.56 87 GLY A CA 1
ATOM 694 C C . GLY A 1 87 ? -10.737 -9.650 41.271 1.00 53.56 87 GLY A C 1
ATOM 695 O O . GLY A 1 87 ? -10.912 -9.505 42.473 1.00 53.56 87 GLY A O 1
ATOM 696 N N . GLU A 1 88 ? -9.949 -8.823 40.579 1.00 47.22 88 GLU A N 1
ATOM 697 C CA . GLU A 1 88 ? -9.181 -7.747 41.220 1.00 47.22 88 GLU A CA 1
ATOM 698 C C . GLU A 1 88 ? -9.068 -6.558 40.258 1.00 47.22 88 GLU A C 1
ATOM 700 O O . GLU A 1 88 ? -8.695 -6.708 39.098 1.00 47.22 88 GLU A O 1
ATOM 705 N N . GLY A 1 89 ? -9.451 -5.360 40.700 1.00 55.66 89 GLY A N 1
ATOM 706 C CA . GLY A 1 89 ? -9.323 -4.149 39.891 1.00 55.66 89 GLY A CA 1
ATOM 707 C C . GLY A 1 89 ? -7.849 -3.796 39.697 1.00 55.66 89 GLY A C 1
ATOM 708 O O . GLY A 1 89 ? -7.207 -3.339 40.640 1.00 55.66 89 GLY A O 1
ATOM 709 N N . SER A 1 90 ? -7.314 -4.004 38.491 1.00 54.44 90 SER A N 1
ATOM 710 C CA . SER A 1 90 ? -5.975 -3.530 38.129 1.00 54.44 90 SER A CA 1
ATOM 711 C C . SER A 1 90 ? -6.041 -2.073 37.662 1.00 54.44 90 SER A C 1
ATOM 713 O O . SER A 1 90 ? -6.895 -1.708 36.856 1.00 54.44 90 SER A O 1
ATOM 715 N N . ILE A 1 91 ? -5.143 -1.242 38.195 1.00 57.69 91 ILE A N 1
ATOM 716 C CA . ILE A 1 91 ? -5.094 0.221 38.014 1.00 57.69 91 ILE A CA 1
ATOM 717 C C . ILE A 1 91 ? -4.521 0.607 36.633 1.00 57.69 91 ILE A C 1
ATOM 719 O O . ILE A 1 91 ? -4.668 1.746 36.189 1.00 57.69 91 ILE A O 1
ATOM 723 N N . ASP A 1 92 ? -3.956 -0.351 35.898 1.00 53.34 92 ASP A N 1
ATOM 724 C CA . ASP A 1 92 ? -3.410 -0.135 34.559 1.00 53.34 92 ASP A CA 1
ATOM 725 C C . ASP A 1 92 ? -4.503 -0.278 33.490 1.00 53.34 92 ASP A C 1
ATOM 727 O O . ASP A 1 92 ? -4.601 -1.276 32.775 1.00 53.34 92 ASP A O 1
ATOM 731 N N . SER A 1 93 ? -5.347 0.749 33.366 1.00 58.56 93 SER A N 1
ATOM 732 C CA . SER A 1 93 ? -6.167 0.921 32.159 1.00 58.56 93 SER A CA 1
ATOM 733 C C . SER A 1 93 ? -5.241 0.950 30.931 1.00 58.56 93 SER A C 1
ATOM 735 O O . SER A 1 93 ? -4.278 1.721 30.920 1.00 58.56 93 SER A O 1
ATOM 737 N N . PRO A 1 94 ? -5.472 0.137 29.883 1.00 50.78 94 PRO A N 1
ATOM 738 C CA . PRO A 1 94 ? -4.492 -0.014 28.826 1.00 50.78 94 PRO A CA 1
ATOM 739 C C . PRO A 1 94 ? -4.517 1.221 27.922 1.00 50.78 94 PRO A C 1
ATOM 741 O O . PRO A 1 94 ? -5.501 1.499 27.233 1.00 50.78 94 PRO A O 1
ATOM 744 N N . LEU A 1 95 ? -3.377 1.909 27.858 1.00 54.28 95 LEU A N 1
ATOM 745 C CA . LEU A 1 95 ? -3.036 3.013 26.943 1.00 54.28 95 LEU A CA 1
ATOM 746 C C . LEU A 1 95 ? -3.332 2.719 25.449 1.00 54.28 95 LEU A C 1
ATOM 748 O O . LEU A 1 95 ? -3.304 3.615 24.607 1.00 54.28 95 LEU A O 1
ATOM 752 N N . LEU A 1 96 ? -3.650 1.467 25.103 1.00 54.88 96 LEU A N 1
ATOM 753 C CA . LEU A 1 96 ? -4.008 1.011 23.760 1.00 54.88 96 LEU A CA 1
ATOM 754 C C . LEU A 1 96 ? -5.318 1.610 23.227 1.00 54.88 96 LEU A C 1
ATOM 756 O O . LEU A 1 96 ? -5.426 1.830 22.022 1.00 54.88 96 LEU A O 1
ATOM 760 N N . LEU A 1 97 ? -6.310 1.905 24.079 1.00 52.97 97 LEU A N 1
ATOM 761 C CA . LEU A 1 97 ? -7.588 2.464 23.607 1.00 52.97 97 LEU A CA 1
ATOM 762 C C . LEU A 1 97 ? -7.420 3.896 23.068 1.00 52.97 97 LEU A C 1
ATOM 764 O O . LEU A 1 97 ? -8.123 4.308 22.143 1.00 52.97 97 LEU A O 1
ATOM 768 N N . GLU A 1 98 ? -6.469 4.643 23.628 1.00 55.44 98 GLU A N 1
ATOM 769 C CA . GLU A 1 98 ? -6.103 5.975 23.152 1.00 55.44 98 GLU A CA 1
ATOM 770 C C . GLU A 1 98 ? -5.332 5.898 21.832 1.00 55.44 98 GLU A C 1
ATOM 772 O O . GLU A 1 98 ? -5.642 6.643 20.906 1.00 55.44 98 GLU A O 1
ATOM 777 N N . GLN A 1 99 ? -4.413 4.937 21.689 1.00 53.53 99 GLN A N 1
ATOM 778 C CA . GLN A 1 99 ? -3.643 4.736 20.455 1.00 53.53 99 GLN A CA 1
ATOM 779 C C . GLN A 1 99 ? -4.516 4.292 19.271 1.00 53.53 99 GLN A C 1
ATOM 781 O O . GLN A 1 99 ? -4.343 4.783 18.155 1.00 53.53 99 GLN A O 1
ATOM 786 N N . VAL A 1 100 ? -5.496 3.411 19.502 1.00 53.34 100 VAL A N 1
ATOM 787 C CA . VAL A 1 100 ? -6.433 2.972 18.451 1.00 53.34 100 VAL A CA 1
ATOM 788 C C . VAL A 1 100 ? -7.387 4.103 18.050 1.00 53.34 100 VAL A C 1
ATOM 790 O O . VAL A 1 100 ? -7.678 4.266 16.865 1.00 53.34 100 VAL A O 1
ATOM 793 N N . LYS A 1 101 ? -7.830 4.938 19.003 1.00 53.78 101 LYS A N 1
ATOM 794 C CA . LYS A 1 101 ? -8.560 6.175 18.679 1.00 53.78 101 LYS A CA 1
ATOM 795 C C . LYS A 1 101 ? -7.689 7.140 17.881 1.00 53.78 101 LYS A C 1
ATOM 797 O O . LYS A 1 101 ? -8.179 7.708 16.914 1.00 53.78 101 LYS A O 1
ATOM 802 N N . PHE A 1 102 ? -6.414 7.285 18.236 1.00 49.31 102 PHE A N 1
ATOM 803 C CA . PHE A 1 102 ? -5.479 8.175 17.547 1.00 49.31 102 PHE A CA 1
ATOM 804 C C . PHE A 1 102 ? -5.307 7.794 16.072 1.00 49.31 102 PHE A C 1
ATOM 806 O O . PHE A 1 102 ? -5.374 8.657 15.203 1.00 49.31 102 PHE A O 1
ATOM 813 N N . LEU A 1 103 ? -5.193 6.497 15.771 1.00 50.19 103 LEU A N 1
ATOM 814 C CA . LEU A 1 103 ? -5.151 6.005 14.390 1.00 50.19 103 LEU A CA 1
ATOM 815 C C . LEU A 1 103 ? -6.459 6.281 13.634 1.00 50.19 103 LEU A C 1
ATOM 817 O O . LEU A 1 103 ? -6.407 6.634 12.465 1.00 50.19 103 LEU A O 1
ATOM 821 N N . SER A 1 104 ? -7.620 6.222 14.292 1.00 54.09 104 SER A N 1
ATOM 822 C CA . SER A 1 104 ? -8.914 6.524 13.658 1.00 54.09 104 SER A CA 1
ATOM 823 C C . SER A 1 104 ? -9.087 7.986 13.219 1.00 54.09 104 SER A C 1
ATOM 825 O O . SER A 1 104 ? -9.990 8.250 12.433 1.00 54.09 104 SER A O 1
ATOM 827 N N . PHE A 1 105 ? -8.286 8.928 13.728 1.00 52.53 105 PHE A N 1
ATOM 828 C CA . PHE A 1 105 ? -8.349 10.344 13.331 1.00 52.53 105 PHE A CA 1
ATOM 829 C C . PHE A 1 105 ? -7.366 10.712 12.210 1.00 52.53 105 PHE A C 1
ATOM 831 O O . PHE A 1 105 ? -7.473 11.801 11.652 1.00 52.53 105 PHE A O 1
ATOM 838 N N . TYR A 1 106 ? -6.412 9.833 11.888 1.00 45.62 106 TYR A N 1
ATOM 839 C CA . TYR A 1 106 ? -5.379 10.076 10.873 1.00 45.62 106 TYR A CA 1
ATOM 840 C C . TYR A 1 106 ? -5.649 9.386 9.522 1.00 45.62 106 TYR A C 1
ATOM 842 O O . TYR A 1 106 ? -4.838 9.539 8.607 1.00 45.62 106 TYR A O 1
ATOM 850 N N . PHE A 1 107 ? -6.773 8.672 9.380 1.00 45.00 107 PHE A N 1
ATOM 851 C CA . PHE A 1 107 ? -7.243 8.080 8.119 1.00 45.00 107 PHE A CA 1
ATOM 852 C C . PHE A 1 107 ? -8.591 8.665 7.690 1.00 45.00 107 PHE A C 1
ATOM 854 O O . PHE A 1 107 ? -9.445 8.894 8.575 1.00 45.00 107 PHE A O 1
#

Foldseek 3Di:
DDDDDDPPDPPVPDDDDDDDDDDDDDPVCVVVVVVVCVVVVPDDDDDPVPVDDLCPDPCSVVVVVVLVVVVVVVVVVVVVVVVVVPDDDDPCPDPVVVVSVVVVVVD

Sequence (107 aa):
MVVGECWLTMDLLRSELMQLVQLIIPVESAYRAISYFSDLGLFQFKDLNAEKSPYQRIYAAQAGEFFTSAQSRAAAQLRELEGRHNGEGSIDSPLLLEQVKFLSFYF

pLDDT: mean 78.12, std 19.42, range [34.22, 97.88]